Protein AF-A0A7C2VTK8-F1 (afdb_monomer)

Structure (mmCIF, N/CA/C/O backbone):
data_AF-A0A7C2VTK8-F1
#
_entry.id   AF-A0A7C2VTK8-F1
#
loop_
_atom_site.group_PDB
_atom_site.id
_atom_site.type_symbol
_atom_site.label_atom_id
_atom_site.label_alt_id
_atom_site.label_comp_id
_a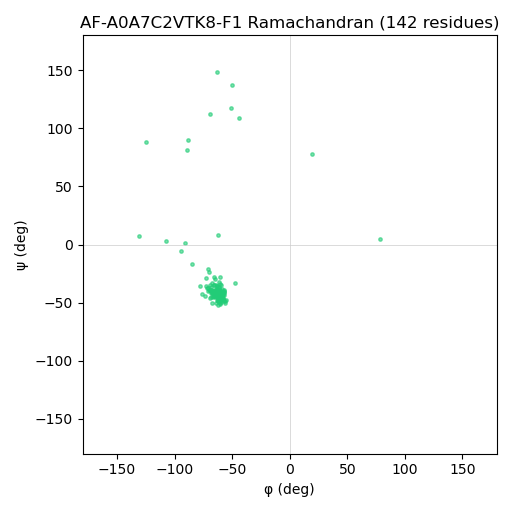tom_site.label_asym_id
_atom_site.label_entity_id
_atom_site.label_seq_id
_atom_site.pdbx_PDB_ins_code
_atom_site.Cartn_x
_atom_site.Cartn_y
_atom_site.Cartn_z
_atom_site.occupancy
_atom_site.B_iso_or_equiv
_atom_site.auth_seq_id
_atom_site.auth_comp_id
_atom_site.auth_asym_id
_atom_site.auth_atom_id
_atom_site.pdbx_PDB_model_num
ATOM 1 N N . MET A 1 1 ? 23.738 -6.489 -35.111 1.00 55.88 1 MET A N 1
ATOM 2 C CA . MET A 1 1 ? 22.431 -7.180 -35.019 1.00 55.88 1 MET A CA 1
ATOM 3 C C . MET A 1 1 ? 21.981 -7.413 -33.567 1.00 55.88 1 MET A C 1
ATOM 5 O O . MET A 1 1 ? 20.801 -7.241 -33.314 1.00 55.88 1 MET A O 1
ATOM 9 N N . TYR A 1 2 ? 22.889 -7.658 -32.608 1.00 63.34 2 TYR A N 1
ATOM 10 C CA . TYR A 1 2 ? 22.589 -7.923 -31.181 1.00 63.34 2 TYR A CA 1
ATOM 11 C C . TYR A 1 2 ? 21.787 -6.849 -30.410 1.00 63.34 2 TYR A C 1
ATOM 13 O O . TYR A 1 2 ? 20.850 -7.169 -29.692 1.00 63.34 2 TYR A O 1
ATOM 21 N N . VAL A 1 3 ? 22.071 -5.559 -30.614 1.00 71.25 3 VAL A N 1
ATOM 22 C CA . VAL A 1 3 ? 21.510 -4.473 -29.775 1.00 71.25 3 VAL A CA 1
ATOM 23 C C . VAL A 1 3 ? 19.974 -4.374 -29.816 1.00 71.25 3 VAL A C 1
ATOM 25 O O . VAL A 1 3 ? 19.345 -4.001 -28.827 1.00 71.25 3 VAL A O 1
ATOM 28 N N . ARG A 1 4 ? 19.342 -4.701 -30.951 1.00 73.62 4 ARG A N 1
ATOM 29 C CA . ARG A 1 4 ? 17.877 -4.628 -31.096 1.00 73.62 4 ARG A CA 1
ATOM 30 C C . ARG A 1 4 ? 17.174 -5.751 -30.330 1.00 73.62 4 ARG A C 1
ATOM 32 O O . ARG A 1 4 ? 16.083 -5.534 -29.810 1.00 73.62 4 ARG A O 1
ATOM 39 N N . GLU A 1 5 ? 17.779 -6.931 -30.290 1.00 77.56 5 GLU A N 1
ATOM 40 C CA . GLU A 1 5 ? 17.220 -8.106 -29.623 1.00 77.56 5 GLU A CA 1
ATOM 41 C C . GLU A 1 5 ? 17.329 -7.963 -28.101 1.00 77.56 5 GLU A C 1
ATOM 43 O O . GLU A 1 5 ? 16.310 -8.057 -27.416 1.00 77.56 5 GLU A O 1
ATOM 48 N N . ASP A 1 6 ? 18.489 -7.518 -27.605 1.00 83.62 6 ASP A N 1
ATOM 49 C CA . ASP A 1 6 ? 18.710 -7.214 -26.183 1.00 83.62 6 ASP A CA 1
ATOM 50 C C . ASP A 1 6 ? 17.720 -6.165 -25.643 1.00 83.62 6 ASP A C 1
ATOM 52 O O . ASP A 1 6 ? 17.224 -6.262 -24.519 1.00 83.62 6 ASP A O 1
ATOM 56 N N . ILE A 1 7 ? 17.411 -5.130 -26.434 1.00 86.12 7 ILE A N 1
ATOM 57 C CA . ILE A 1 7 ? 16.463 -4.078 -26.030 1.00 86.12 7 ILE A CA 1
ATOM 58 C C . ILE A 1 7 ? 15.028 -4.601 -26.001 1.00 86.12 7 ILE A C 1
ATOM 60 O O . ILE A 1 7 ? 14.271 -4.232 -25.102 1.00 86.12 7 ILE A O 1
ATOM 64 N N . ARG A 1 8 ? 14.644 -5.472 -26.942 1.00 86.94 8 ARG A N 1
ATOM 65 C CA . ARG A 1 8 ? 13.318 -6.108 -26.940 1.00 86.94 8 ARG A CA 1
ATOM 66 C C . ARG A 1 8 ? 13.135 -7.005 -25.720 1.00 86.94 8 ARG A C 1
ATOM 68 O O . ARG A 1 8 ? 12.078 -6.950 -25.092 1.00 86.94 8 ARG A O 1
ATOM 75 N N . GLU A 1 9 ? 14.156 -7.777 -25.361 1.00 89.75 9 GLU A N 1
ATOM 76 C CA . GLU A 1 9 ? 14.130 -8.643 -24.182 1.00 89.75 9 GLU A CA 1
ATOM 77 C C . GLU A 1 9 ? 14.017 -7.833 -22.883 1.00 89.75 9 GLU A C 1
ATOM 79 O O . GLU A 1 9 ? 13.084 -8.052 -22.103 1.00 89.75 9 GLU A O 1
ATOM 84 N N . LYS A 1 10 ? 14.876 -6.818 -22.703 1.00 90.81 10 LYS A N 1
ATOM 85 C CA . LYS A 1 10 ? 14.826 -5.903 -21.546 1.00 90.81 10 LYS A CA 1
ATOM 86 C C . LYS A 1 10 ? 13.474 -5.209 -21.414 1.00 90.81 10 LYS A C 1
ATOM 88 O O . LYS A 1 10 ? 12.950 -5.049 -20.316 1.00 90.81 10 LYS A O 1
ATOM 93 N N . LEU A 1 11 ? 12.877 -4.813 -22.534 1.00 92.94 11 LEU A N 1
ATOM 94 C CA . LEU A 1 11 ? 11.573 -4.159 -22.564 1.00 92.94 11 LEU A CA 1
ATOM 95 C C . LEU A 1 11 ? 10.445 -5.124 -22.177 1.00 92.94 11 LEU A C 1
ATOM 97 O O . LEU A 1 11 ? 9.545 -4.747 -21.425 1.00 92.94 11 LEU A O 1
ATOM 101 N N . ALA A 1 12 ? 10.508 -6.383 -22.616 1.00 94.38 12 ALA A N 1
ATOM 102 C CA . ALA A 1 12 ? 9.566 -7.412 -22.187 1.00 94.38 12 ALA A CA 1
ATOM 103 C C . ALA A 1 12 ? 9.687 -7.710 -20.682 1.00 94.38 12 ALA A C 1
ATOM 105 O O . ALA A 1 12 ? 8.671 -7.832 -19.993 1.00 94.38 12 ALA A O 1
ATOM 106 N N . GLU A 1 13 ? 10.908 -7.795 -20.155 1.00 94.00 13 GLU A N 1
ATOM 107 C CA . GLU A 1 13 ? 11.158 -7.982 -18.725 1.00 94.00 13 GLU A CA 1
ATOM 108 C C . GLU A 1 13 ? 10.639 -6.810 -17.890 1.00 94.00 13 GLU A C 1
ATOM 110 O O . GLU A 1 13 ? 9.897 -7.012 -16.922 1.00 94.00 13 GLU A O 1
ATOM 115 N N . LEU A 1 14 ? 10.948 -5.583 -18.307 1.00 94.50 14 LEU A N 1
ATOM 116 C CA . LEU A 1 14 ? 10.524 -4.377 -17.613 1.00 94.50 14 LEU A CA 1
ATOM 117 C C . LEU A 1 14 ? 8.998 -4.237 -17.599 1.00 94.50 14 LEU A C 1
ATOM 119 O O . LEU A 1 14 ? 8.426 -3.933 -16.553 1.00 94.50 14 LEU A O 1
ATOM 123 N N . ARG A 1 15 ? 8.311 -4.566 -18.703 1.00 95.69 15 ARG A N 1
ATOM 124 C CA . ARG A 1 15 ? 6.838 -4.631 -18.742 1.00 95.69 15 ARG A CA 1
ATOM 125 C C . ARG A 1 15 ? 6.281 -5.619 -17.721 1.00 95.69 15 ARG A C 1
ATOM 127 O O . ARG A 1 15 ? 5.368 -5.266 -16.978 1.00 95.69 15 ARG A O 1
ATOM 134 N N . ARG A 1 16 ? 6.837 -6.834 -17.638 1.00 96.50 16 ARG A N 1
ATOM 135 C CA . ARG A 1 16 ? 6.421 -7.825 -16.625 1.00 96.50 16 ARG A CA 1
ATOM 136 C C . ARG A 1 16 ? 6.654 -7.307 -15.206 1.00 96.50 16 ARG A C 1
ATOM 138 O O . ARG A 1 16 ? 5.808 -7.511 -14.339 1.00 96.50 16 ARG A O 1
ATOM 145 N N . SER A 1 17 ? 7.775 -6.629 -14.968 1.00 94.12 17 SER A N 1
ATOM 146 C CA . SER A 1 17 ? 8.088 -6.024 -13.670 1.00 94.12 17 SER A CA 1
ATOM 147 C C . SER A 1 17 ? 7.072 -4.945 -13.280 1.00 94.12 17 SER A C 1
ATOM 149 O O . SER A 1 17 ? 6.494 -5.016 -12.197 1.00 94.12 17 SER A O 1
ATOM 151 N N . VAL A 1 18 ? 6.762 -4.020 -14.196 1.00 95.56 18 VAL A N 1
ATOM 152 C CA . VAL A 1 18 ? 5.738 -2.981 -13.992 1.00 95.56 18 VAL A CA 1
ATOM 153 C C . VAL A 1 18 ? 4.379 -3.605 -13.675 1.00 95.56 18 VAL A C 1
ATOM 155 O O . VAL A 1 18 ? 3.722 -3.175 -12.732 1.00 95.56 18 VAL A O 1
ATOM 158 N N . VAL A 1 19 ? 3.962 -4.634 -14.419 1.00 95.94 19 VAL A N 1
ATOM 159 C CA . VAL A 1 19 ? 2.679 -5.317 -14.177 1.00 95.94 19 VAL A CA 1
ATOM 160 C C . VAL A 1 19 ? 2.632 -5.948 -12.783 1.00 95.94 19 VAL A C 1
ATOM 162 O O . VAL A 1 19 ? 1.636 -5.771 -12.086 1.00 95.94 19 VAL A O 1
ATOM 165 N N . ARG A 1 20 ? 3.699 -6.634 -12.350 1.00 95.12 20 ARG A N 1
ATOM 166 C CA . ARG A 1 20 ? 3.772 -7.229 -11.002 1.00 95.12 20 ARG A CA 1
ATOM 167 C C . ARG A 1 20 ? 3.648 -6.169 -9.910 1.00 95.12 20 ARG A C 1
ATOM 169 O O . ARG A 1 20 ? 2.767 -6.279 -9.067 1.00 95.12 20 ARG A O 1
ATOM 176 N N . VAL A 1 21 ? 4.443 -5.101 -9.986 1.00 93.69 21 VAL A N 1
ATOM 177 C CA . VAL A 1 21 ? 4.410 -4.030 -8.977 1.00 93.69 21 VAL A CA 1
ATOM 178 C C . VAL A 1 21 ? 3.051 -3.321 -8.949 1.00 93.69 21 VAL A C 1
ATOM 180 O O . VAL A 1 21 ? 2.569 -2.956 -7.881 1.00 93.69 21 VAL A O 1
ATOM 183 N N . LEU A 1 22 ? 2.385 -3.152 -10.095 1.00 94.06 22 LEU A N 1
ATOM 184 C CA . LEU A 1 22 ? 1.029 -2.593 -10.136 1.00 94.06 22 LEU A CA 1
ATOM 185 C C . LEU A 1 22 ? -0.022 -3.519 -9.514 1.00 94.06 22 LEU A C 1
ATOM 187 O O . LEU A 1 22 ? -0.950 -3.030 -8.869 1.00 94.06 22 LEU A O 1
ATOM 191 N N . ALA A 1 23 ? 0.114 -4.834 -9.688 1.00 95.44 23 ALA A N 1
ATOM 192 C CA . ALA A 1 23 ? -0.757 -5.803 -9.033 1.00 95.44 23 ALA A CA 1
ATOM 193 C C . ALA A 1 23 ? -0.570 -5.777 -7.507 1.00 95.44 23 ALA A C 1
ATOM 195 O O . ALA A 1 23 ? -1.561 -5.726 -6.775 1.00 95.44 23 ALA A O 1
ATOM 196 N N . ASP A 1 24 ? 0.680 -5.724 -7.039 1.00 92.75 24 ASP A N 1
ATOM 197 C CA . ASP A 1 24 ? 1.007 -5.611 -5.613 1.00 92.75 24 ASP A CA 1
ATOM 198 C C . ASP A 1 24 ? 0.443 -4.315 -5.018 1.00 92.75 24 ASP A C 1
ATOM 200 O O . ASP A 1 24 ? -0.208 -4.340 -3.973 1.00 92.75 24 ASP A O 1
ATOM 204 N N . LEU A 1 25 ? 0.591 -3.192 -5.730 1.00 96.19 25 LEU A N 1
ATOM 205 C CA . LEU A 1 25 ? -0.009 -1.910 -5.355 1.00 96.19 25 LEU A CA 1
ATOM 206 C C . LEU A 1 25 ? -1.522 -2.003 -5.186 1.00 96.19 25 LEU A C 1
ATOM 208 O O . LEU A 1 25 ? -2.063 -1.553 -4.176 1.00 96.19 25 LEU A O 1
ATOM 212 N N . HIS A 1 26 ? -2.207 -2.605 -6.156 1.00 96.62 26 HIS A N 1
ATOM 213 C CA . HIS A 1 26 ? -3.653 -2.759 -6.089 1.00 96.62 26 HIS A CA 1
ATOM 214 C C . HIS A 1 26 ? -4.078 -3.634 -4.899 1.00 96.62 26 HIS A C 1
ATOM 216 O O . HIS A 1 26 ? -5.067 -3.342 -4.220 1.00 96.62 26 HIS A O 1
ATOM 222 N N . LEU A 1 27 ? -3.326 -4.700 -4.613 1.00 95.94 27 LEU A N 1
ATOM 223 C CA . LEU A 1 27 ? -3.598 -5.582 -3.483 1.00 95.94 27 LEU A CA 1
ATOM 224 C C . LEU A 1 27 ? -3.394 -4.869 -2.138 1.00 95.94 27 LEU A C 1
ATOM 226 O O . LEU A 1 27 ? -4.254 -4.982 -1.258 1.00 95.94 27 LEU A O 1
ATOM 230 N N . LEU A 1 28 ? -2.297 -4.124 -1.992 1.00 95.94 28 LEU A N 1
ATOM 231 C CA . LEU A 1 28 ? -1.990 -3.334 -0.797 1.00 95.94 28 LEU A CA 1
ATOM 232 C C . LEU A 1 28 ? -3.051 -2.262 -0.554 1.00 95.94 28 LEU A C 1
ATOM 234 O O . LEU A 1 28 ? -3.567 -2.149 0.557 1.00 95.94 28 LEU A O 1
ATOM 238 N N . GLU A 1 29 ? -3.452 -1.539 -1.598 1.00 97.00 29 GLU A N 1
ATOM 239 C CA . GLU A 1 29 ? -4.499 -0.522 -1.515 1.00 97.00 29 GLU A CA 1
ATOM 240 C C . GLU A 1 29 ? -5.831 -1.135 -1.071 1.00 97.00 29 GLU A C 1
ATOM 242 O O . GLU A 1 29 ? -6.476 -0.652 -0.137 1.00 97.00 29 GLU A O 1
ATOM 247 N N . LYS A 1 30 ? -6.217 -2.270 -1.664 1.00 97.81 30 LYS A N 1
ATOM 248 C CA . LYS A 1 30 ? -7.420 -3.005 -1.260 1.00 97.81 30 LYS A CA 1
ATOM 249 C C . LYS A 1 30 ? -7.344 -3.474 0.194 1.00 97.81 30 LYS A C 1
ATOM 251 O O . LYS A 1 30 ? -8.360 -3.471 0.890 1.00 97.81 30 LYS A O 1
ATOM 256 N N . LYS A 1 31 ? -6.167 -3.895 0.663 1.00 97.62 31 LYS A N 1
ATOM 257 C CA . LYS A 1 31 ? -5.956 -4.333 2.048 1.00 97.62 31 LYS A CA 1
ATOM 258 C C . LYS A 1 31 ? -6.054 -3.164 3.029 1.00 97.62 31 LYS A C 1
ATOM 260 O O . LYS A 1 31 ? -6.776 -3.295 4.016 1.00 97.62 31 LYS A O 1
ATOM 265 N N . ALA A 1 32 ? -5.408 -2.037 2.735 1.00 97.81 32 ALA A N 1
ATOM 266 C CA . ALA A 1 32 ? -5.480 -0.821 3.542 1.00 97.81 32 ALA A CA 1
ATOM 267 C C . ALA A 1 32 ? -6.922 -0.297 3.637 1.00 97.81 32 ALA A C 1
ATOM 269 O O . ALA A 1 32 ? -7.421 -0.053 4.734 1.00 97.81 32 ALA A O 1
ATOM 270 N N . ASN A 1 33 ? -7.638 -0.235 2.510 1.00 97.62 33 ASN A N 1
ATOM 271 C CA . ASN A 1 33 ? -9.034 0.208 2.483 1.00 97.62 33 ASN A CA 1
ATOM 272 C C . ASN A 1 33 ? -9.948 -0.702 3.317 1.00 97.62 33 ASN A C 1
ATOM 274 O O . ASN A 1 33 ? -10.734 -0.209 4.118 1.00 97.62 33 ASN A O 1
ATOM 278 N N . ARG A 1 34 ? -9.784 -2.029 3.227 1.00 98.31 34 ARG A N 1
ATOM 279 C CA . ARG A 1 34 ? -10.542 -2.974 4.069 1.00 98.31 34 ARG A CA 1
ATOM 280 C C . ARG A 1 34 ? -10.297 -2.767 5.564 1.00 98.31 34 ARG A C 1
ATOM 282 O O . ARG A 1 34 ? -11.242 -2.839 6.342 1.00 98.31 34 ARG A O 1
ATOM 289 N N . LEU A 1 35 ? -9.048 -2.527 5.970 1.00 98.19 35 LEU A N 1
ATOM 290 C CA . LEU A 1 35 ? -8.719 -2.247 7.372 1.00 98.19 35 LEU A CA 1
ATOM 291 C C . LEU A 1 35 ? -9.348 -0.927 7.830 1.00 98.19 35 LEU A C 1
ATOM 293 O O . LEU A 1 35 ? -9.870 -0.844 8.938 1.00 98.19 35 LEU A O 1
ATOM 297 N N . ARG A 1 36 ? -9.362 0.088 6.963 1.00 97.94 36 ARG A N 1
ATOM 298 C CA . ARG A 1 36 ? -10.035 1.359 7.236 1.00 97.94 36 ARG A CA 1
ATOM 299 C C . ARG A 1 36 ? -11.540 1.175 7.447 1.00 97.94 36 ARG A C 1
ATOM 301 O O . ARG A 1 36 ? -12.074 1.710 8.417 1.00 97.94 36 ARG A O 1
ATOM 308 N N . ASP A 1 37 ? -12.197 0.394 6.594 1.00 98.38 37 ASP A N 1
ATOM 309 C CA . ASP A 1 37 ? -13.625 0.079 6.725 1.00 98.38 37 ASP A CA 1
ATOM 310 C C . ASP A 1 37 ? -13.909 -0.703 8.018 1.00 98.38 37 ASP A C 1
ATOM 312 O O . ASP A 1 37 ? -14.882 -0.433 8.726 1.00 98.38 37 ASP A O 1
ATOM 316 N N . GLU A 1 38 ? -13.031 -1.642 8.381 1.00 98.38 38 GLU A N 1
ATOM 317 C CA . GLU A 1 38 ? -13.152 -2.392 9.631 1.00 98.38 38 GLU A CA 1
ATOM 318 C C . GLU A 1 38 ? -12.996 -1.479 10.859 1.00 98.38 38 GLU A C 1
ATOM 320 O O . GLU A 1 38 ? -13.806 -1.541 11.789 1.00 98.38 38 GLU A O 1
ATOM 325 N N . ALA A 1 39 ? -12.002 -0.587 10.858 1.00 98.50 39 ALA A N 1
ATOM 326 C CA . ALA A 1 39 ? -11.815 0.411 11.908 1.00 98.50 39 ALA A CA 1
ATOM 327 C C . ALA A 1 39 ? -13.049 1.319 12.054 1.00 98.50 39 ALA A C 1
ATOM 329 O O . ALA A 1 39 ? -13.452 1.663 13.170 1.00 98.50 39 ALA A O 1
ATOM 330 N N . GLU A 1 40 ? -13.684 1.674 10.939 1.00 98.38 40 GLU A N 1
ATOM 331 C CA . GLU A 1 40 ? -14.908 2.467 10.934 1.00 98.38 40 GLU A CA 1
ATOM 332 C C . GLU A 1 40 ? -16.099 1.699 11.526 1.00 98.38 40 GLU A C 1
ATOM 334 O O . GLU A 1 40 ? -16.839 2.238 12.352 1.00 98.38 40 GLU A O 1
ATOM 339 N N . ALA A 1 41 ? -16.234 0.406 11.226 1.00 98.50 41 ALA A N 1
ATOM 340 C CA . ALA A 1 41 ? -17.234 -0.446 11.864 1.00 98.50 41 ALA A CA 1
ATOM 341 C C . ALA A 1 41 ? -17.038 -0.522 13.392 1.00 98.50 41 ALA A C 1
ATOM 343 O O . ALA A 1 41 ? -18.006 -0.432 14.153 1.00 98.50 41 ALA A O 1
ATOM 344 N N . TRP A 1 42 ? -15.792 -0.624 13.870 1.00 98.44 42 TRP A N 1
ATOM 345 C CA . TRP A 1 42 ? -15.489 -0.572 15.306 1.00 98.44 42 TRP A CA 1
ATOM 346 C C . TRP A 1 42 ? -15.796 0.794 15.928 1.00 98.44 42 TRP A C 1
ATOM 348 O O . TRP A 1 42 ? -16.298 0.852 17.052 1.00 98.44 42 TRP A O 1
ATOM 358 N N . ARG A 1 43 ? -15.591 1.891 15.190 1.00 98.31 43 ARG A N 1
ATOM 359 C CA . ARG A 1 43 ? -16.009 3.235 15.619 1.00 98.31 43 ARG A CA 1
ATOM 360 C C . ARG A 1 43 ? -17.525 3.316 15.815 1.00 98.31 43 ARG A C 1
ATOM 362 O O . ARG A 1 43 ? -17.977 3.824 16.839 1.00 98.31 43 ARG A O 1
ATOM 369 N N . LEU A 1 44 ? -18.306 2.806 14.862 1.00 98.50 44 LEU A N 1
ATOM 370 C CA . LEU A 1 44 ? -19.770 2.796 14.949 1.00 98.50 44 LEU A CA 1
ATOM 371 C C . LEU A 1 44 ? -20.263 1.951 16.131 1.00 98.50 44 LEU A C 1
ATOM 373 O O . LEU A 1 44 ? -21.157 2.383 16.860 1.00 98.50 44 LEU A O 1
ATOM 377 N N . ARG A 1 45 ? -19.633 0.794 16.380 1.00 98.06 45 ARG A N 1
ATOM 378 C CA . ARG A 1 45 ? -19.909 -0.030 17.569 1.00 98.06 45 ARG A CA 1
ATOM 379 C C . ARG A 1 45 ? -19.640 0.728 18.866 1.00 98.06 45 ARG A C 1
ATOM 381 O O . ARG A 1 45 ? -20.498 0.723 19.744 1.00 98.06 45 ARG A O 1
ATOM 388 N N . ALA A 1 46 ? -18.505 1.424 18.968 1.00 98.25 46 ALA A N 1
ATOM 389 C CA . ALA A 1 46 ? -18.183 2.230 20.144 1.00 98.25 46 ALA A CA 1
ATOM 390 C C . ALA A 1 46 ? -19.241 3.317 20.400 1.00 98.25 46 ALA A C 1
ATOM 392 O O . ALA A 1 46 ? -19.689 3.491 21.529 1.00 98.25 46 ALA A O 1
ATOM 393 N N . ILE A 1 47 ? -19.699 4.002 19.347 1.00 98.25 47 ILE A N 1
ATOM 394 C CA . ILE A 1 47 ? -20.756 5.020 19.452 1.00 98.25 47 ILE A CA 1
ATOM 395 C C . ILE A 1 47 ? -22.074 4.410 19.931 1.00 98.25 47 ILE A C 1
ATOM 397 O O . ILE A 1 47 ? -22.741 4.990 20.784 1.00 98.25 47 ILE A O 1
ATOM 401 N N . SER A 1 48 ? -22.460 3.247 19.402 1.00 98.44 48 SER A N 1
ATOM 402 C CA . SER A 1 48 ? -23.679 2.555 19.834 1.00 98.44 48 SER A CA 1
ATOM 403 C C . SER A 1 48 ? -23.610 2.127 21.303 1.00 98.44 48 SER A C 1
ATOM 405 O O . SER A 1 48 ? -24.595 2.267 22.028 1.00 98.44 48 SER A O 1
ATOM 407 N N . ALA A 1 49 ? -22.450 1.642 21.752 1.00 98.12 49 ALA A N 1
ATOM 408 C CA . ALA A 1 49 ? -22.221 1.264 23.143 1.00 98.12 49 ALA A CA 1
ATOM 409 C C . ALA A 1 49 ? -22.321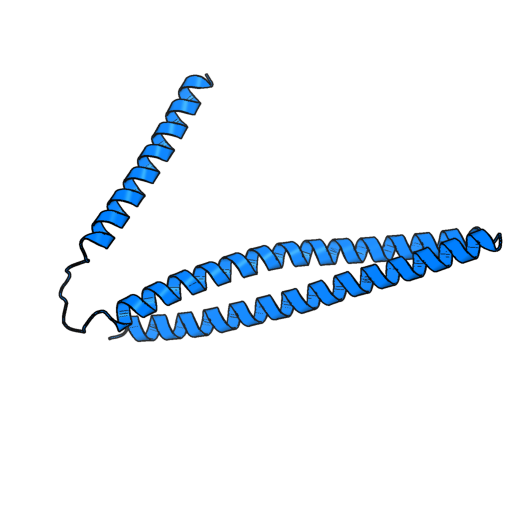 2.478 24.082 1.00 98.12 49 ALA A C 1
ATOM 411 O O . ALA A 1 49 ? -23.049 2.420 25.070 1.00 98.12 49 ALA A O 1
ATOM 412 N N . LEU A 1 50 ? -21.711 3.614 23.713 1.00 97.69 50 LEU A N 1
ATOM 413 C CA . LEU A 1 50 ? -21.830 4.870 24.467 1.00 97.69 50 LEU A CA 1
ATOM 414 C C . LEU A 1 50 ? -23.281 5.348 24.578 1.00 97.69 50 LEU A C 1
ATOM 416 O O . LEU A 1 50 ? -23.720 5.723 25.660 1.00 97.69 50 LEU A O 1
ATOM 420 N N . LYS A 1 51 ? -24.049 5.290 23.482 1.00 97.88 51 LYS A N 1
ATOM 421 C CA . LYS A 1 51 ? -25.482 5.638 23.493 1.00 97.88 51 LYS A CA 1
ATOM 422 C C . LYS A 1 51 ? -26.304 4.748 24.425 1.00 97.88 51 LYS A C 1
ATOM 424 O O . LYS A 1 51 ? -27.328 5.190 24.931 1.00 97.88 51 LYS A O 1
ATOM 429 N N . SER A 1 52 ? -25.857 3.515 24.634 1.00 97.50 52 SER A N 1
ATOM 430 C CA . SER A 1 52 ? -26.511 2.538 25.509 1.00 97.50 52 SER A CA 1
ATOM 431 C C . SER A 1 52 ? -25.990 2.596 26.954 1.00 97.50 52 SER A C 1
ATOM 433 O O . SER A 1 52 ? -26.424 1.804 27.782 1.00 97.50 52 SER A O 1
ATOM 435 N N . GLY A 1 53 ? -25.054 3.506 27.262 1.00 97.75 53 GLY A N 1
ATOM 436 C CA . GLY A 1 53 ? -24.431 3.644 28.582 1.00 97.75 53 GLY A CA 1
ATOM 437 C C . GLY A 1 53 ? -23.339 2.613 28.893 1.00 97.75 53 GLY A C 1
ATOM 438 O O . GLY A 1 53 ? -22.796 2.617 29.996 1.00 97.75 53 GLY A O 1
ATOM 439 N N . ASP A 1 54 ? -22.976 1.746 27.943 1.00 97.94 54 ASP A N 1
ATOM 440 C CA . ASP A 1 54 ? -21.931 0.737 28.136 1.00 97.94 54 ASP A CA 1
ATOM 441 C C . ASP A 1 54 ? -20.551 1.288 27.756 1.00 97.94 54 ASP A C 1
ATOM 443 O O . ASP A 1 54 ? -20.006 1.071 26.667 1.00 97.94 54 ASP A O 1
ATOM 447 N N . GLU A 1 55 ? -19.959 2.030 28.688 1.00 97.44 55 GLU A N 1
ATOM 448 C CA . GLU A 1 55 ? -18.628 2.597 28.497 1.00 97.44 55 GLU A CA 1
ATOM 449 C C . GLU A 1 55 ? -17.518 1.543 28.399 1.00 97.44 55 GLU A C 1
ATOM 451 O O . GLU A 1 55 ? -16.475 1.801 27.792 1.00 97.44 55 GLU A O 1
ATOM 456 N N . LYS A 1 56 ? -17.691 0.369 29.024 1.00 97.88 56 LYS A N 1
ATOM 457 C CA . LYS A 1 56 ? -16.668 -0.685 28.983 1.00 97.88 56 LYS A CA 1
ATOM 458 C C . LYS A 1 56 ? -16.560 -1.229 27.565 1.00 97.88 56 LYS A C 1
ATOM 460 O O . LYS A 1 56 ? -15.465 -1.209 27.000 1.00 97.88 56 LYS A O 1
ATOM 465 N N . LEU A 1 57 ? -17.694 -1.588 26.966 1.00 97.12 57 LEU A N 1
ATOM 466 C CA . LEU A 1 57 ? -17.759 -2.050 25.583 1.00 97.12 57 LEU A CA 1
ATOM 467 C C . LEU A 1 57 ? -17.274 -0.977 24.599 1.00 97.12 57 LEU A C 1
ATOM 469 O O . LEU A 1 57 ? -16.557 -1.281 23.644 1.00 97.12 57 LEU A O 1
ATOM 473 N N . ALA A 1 58 ? -17.604 0.295 24.846 1.00 98.25 58 ALA A N 1
ATOM 474 C CA . ALA A 1 58 ? -17.112 1.397 24.027 1.00 98.25 58 ALA A CA 1
ATOM 475 C C . ALA A 1 58 ? -15.578 1.499 24.042 1.00 98.25 58 ALA A C 1
ATOM 477 O O . ALA A 1 58 ? -14.957 1.619 22.983 1.00 98.25 58 ALA A O 1
ATOM 478 N N . ARG A 1 59 ? -14.953 1.410 25.224 1.00 98.25 59 ARG A N 1
ATOM 479 C CA . ARG A 1 59 ? -13.488 1.445 25.366 1.00 98.25 59 ARG A CA 1
ATOM 480 C C . ARG A 1 59 ? -12.816 0.268 24.662 1.00 98.25 59 ARG A C 1
ATOM 482 O O . ARG A 1 59 ? -11.806 0.463 23.990 1.00 98.25 59 ARG A O 1
ATOM 489 N N . GLU A 1 60 ? -13.374 -0.934 24.768 1.00 98.12 60 GLU A N 1
ATOM 490 C CA . GLU A 1 60 ? -12.854 -2.114 24.066 1.00 98.12 60 GLU A CA 1
ATOM 491 C C . GLU A 1 60 ? -12.947 -1.970 22.543 1.00 98.12 60 GLU A C 1
ATOM 493 O O . GLU A 1 60 ? -11.974 -2.232 21.831 1.00 98.12 60 GLU A O 1
ATOM 498 N N . ALA A 1 61 ? -14.083 -1.482 22.038 1.00 98.19 61 ALA A N 1
ATOM 499 C CA . ALA A 1 61 ? -14.266 -1.218 20.615 1.00 98.19 61 ALA A CA 1
ATOM 500 C C . ALA A 1 61 ? -13.269 -0.169 20.090 1.00 98.19 61 ALA A C 1
ATOM 502 O O . ALA A 1 61 ? -12.712 -0.342 19.004 1.00 98.19 61 ALA A O 1
ATOM 503 N N . LEU A 1 62 ? -12.990 0.883 20.869 1.00 98.31 62 LEU A N 1
ATOM 504 C CA . LEU A 1 62 ? -11.988 1.893 20.518 1.00 98.31 62 LEU A CA 1
ATOM 505 C C . LEU A 1 62 ? -10.562 1.331 20.510 1.00 98.31 62 LEU A C 1
ATOM 507 O O . LEU A 1 62 ? -9.830 1.600 19.561 1.00 98.31 62 LEU A O 1
ATOM 511 N N . ARG A 1 63 ? -10.184 0.497 21.487 1.00 98.50 63 ARG A N 1
ATOM 512 C CA . ARG A 1 63 ? -8.872 -0.182 21.486 1.00 98.50 63 ARG A CA 1
ATOM 513 C C . ARG A 1 63 ? -8.690 -1.058 20.250 1.00 98.50 6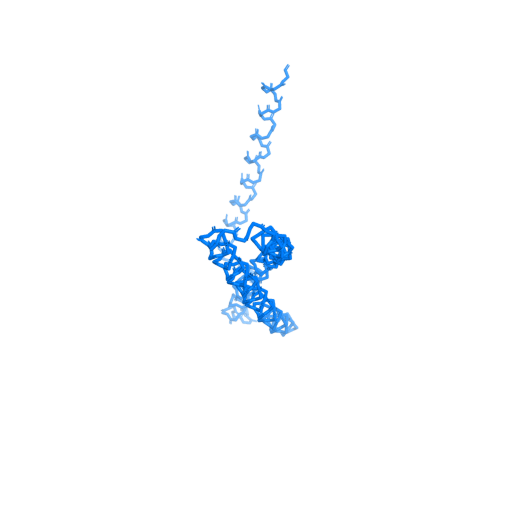3 ARG A C 1
ATOM 515 O O . ARG A 1 63 ? -7.634 -1.059 19.624 1.00 98.50 63 ARG A O 1
ATOM 522 N N . LYS A 1 64 ? -9.739 -1.785 19.859 1.00 98.31 64 LYS A N 1
ATOM 523 C CA . LYS A 1 64 ? -9.696 -2.634 18.665 1.00 98.31 64 LYS A CA 1
ATOM 524 C C . LYS A 1 64 ? -9.592 -1.813 17.380 1.00 98.31 64 LYS A C 1
ATOM 526 O O . LYS A 1 64 ? -8.791 -2.148 16.512 1.00 98.31 64 LYS A O 1
ATOM 531 N N . LYS A 1 65 ? -10.336 -0.706 17.289 1.00 98.31 65 LYS A N 1
ATOM 532 C CA . LYS A 1 65 ? -10.190 0.277 16.207 1.00 98.31 65 LYS A CA 1
ATOM 533 C C . LYS A 1 65 ? -8.750 0.784 16.107 1.00 98.31 65 LYS A C 1
ATOM 535 O O . LYS A 1 65 ? -8.216 0.849 15.007 1.00 98.31 65 LYS A O 1
ATOM 540 N N . GLU A 1 66 ? -8.141 1.158 17.228 1.00 98.38 66 GLU A N 1
ATOM 541 C CA . GLU A 1 66 ? -6.782 1.704 17.264 1.00 98.38 66 GLU A CA 1
ATOM 542 C C . GLU A 1 66 ? -5.748 0.706 16.733 1.00 98.38 66 GLU A C 1
ATOM 544 O O . GLU A 1 66 ? -4.988 1.049 15.830 1.00 98.38 66 GLU A O 1
ATOM 549 N N . SER A 1 67 ? -5.814 -0.553 17.172 1.00 98.25 67 SER A N 1
ATOM 550 C CA . SER A 1 67 ? -4.962 -1.629 16.647 1.00 98.25 67 SER A CA 1
ATOM 551 C C . SER A 1 67 ? -5.136 -1.840 15.135 1.00 98.25 67 SER A C 1
ATOM 553 O O . SER A 1 67 ? -4.160 -2.026 14.406 1.00 98.25 67 SER A O 1
ATOM 555 N N . ILE A 1 68 ? -6.369 -1.763 14.625 1.00 98.38 68 ILE A N 1
ATOM 556 C CA . ILE A 1 68 ? -6.631 -1.875 13.183 1.00 98.38 68 ILE A CA 1
ATOM 557 C C . ILE A 1 68 ? -6.066 -0.676 12.419 1.00 98.38 68 ILE A C 1
ATOM 559 O O . ILE A 1 68 ? -5.491 -0.857 11.347 1.00 98.38 68 ILE A O 1
ATOM 563 N N . LEU A 1 69 ? -6.181 0.536 12.968 1.00 98.38 69 LEU A N 1
ATOM 564 C CA . LEU A 1 69 ? -5.592 1.735 12.372 1.00 98.38 69 LEU A CA 1
ATOM 565 C C . LEU A 1 69 ? -4.062 1.694 12.359 1.00 98.38 69 LEU A C 1
ATOM 567 O O . LEU A 1 69 ? -3.456 2.182 11.413 1.00 98.38 69 LEU A O 1
ATOM 571 N N . GLU A 1 70 ? -3.422 1.104 13.367 1.00 98.19 70 GLU A N 1
ATOM 572 C CA . GLU A 1 70 ? -1.975 0.867 13.337 1.00 98.19 70 GLU A CA 1
ATOM 573 C C . GLU A 1 70 ? -1.575 -0.079 12.205 1.00 98.19 70 GLU A C 1
ATOM 575 O O . GLU A 1 70 ? -0.616 0.197 11.486 1.00 98.19 70 GLU A O 1
ATOM 580 N N . MET A 1 71 ? -2.323 -1.169 12.009 1.00 97.81 71 MET A N 1
ATOM 581 C CA . MET A 1 71 ? -2.098 -2.061 10.871 1.00 97.81 71 MET A CA 1
ATOM 582 C C . MET A 1 71 ? -2.315 -1.328 9.544 1.00 97.81 71 MET A C 1
ATOM 584 O O . MET A 1 71 ? -1.486 -1.437 8.646 1.00 97.81 71 MET A O 1
ATOM 588 N N . GLU A 1 72 ? -3.398 -0.560 9.419 1.00 98.19 72 GLU A N 1
ATOM 589 C CA . GLU A 1 72 ? -3.716 0.211 8.214 1.00 98.19 72 GLU A CA 1
ATOM 590 C C . GLU A 1 72 ? -2.609 1.206 7.851 1.00 98.19 72 GLU A C 1
ATOM 592 O O . GLU A 1 72 ? -2.200 1.246 6.690 1.00 98.19 72 GLU A O 1
ATOM 597 N N . ARG A 1 73 ? -2.056 1.921 8.842 1.00 97.69 73 ARG A N 1
ATOM 598 C CA . ARG A 1 73 ? -0.913 2.825 8.649 1.00 97.69 73 ARG A CA 1
ATOM 599 C C . ARG A 1 73 ? 0.306 2.103 8.084 1.00 97.69 73 ARG A C 1
ATOM 601 O O . ARG A 1 73 ? 0.842 2.551 7.078 1.00 97.69 73 ARG A O 1
ATOM 608 N N . ARG A 1 74 ? 0.675 0.945 8.641 1.00 96.81 74 ARG A N 1
ATOM 609 C CA . ARG A 1 74 ? 1.801 0.140 8.126 1.00 96.81 74 ARG A CA 1
ATOM 610 C C . ARG A 1 74 ? 1.589 -0.293 6.674 1.00 96.81 74 ARG A C 1
ATOM 612 O O . ARG A 1 74 ? 2.516 -0.257 5.874 1.00 96.81 74 ARG A O 1
ATOM 619 N N . TYR A 1 75 ? 0.366 -0.690 6.311 1.00 95.88 75 TYR A N 1
ATOM 620 C CA . TYR A 1 75 ? 0.046 -1.032 4.920 1.00 95.88 75 TYR A CA 1
ATOM 621 C C . TYR A 1 75 ? 0.082 0.187 3.990 1.00 95.88 75 TYR A C 1
ATOM 623 O O . TYR A 1 75 ? 0.445 0.040 2.825 1.00 95.88 75 TYR A O 1
ATOM 631 N N . ARG A 1 76 ? -0.281 1.382 4.472 1.00 95.94 76 ARG A N 1
ATOM 632 C CA . ARG A 1 76 ? -0.146 2.621 3.692 1.00 95.94 76 ARG A CA 1
ATOM 633 C C . ARG A 1 76 ? 1.304 3.024 3.473 1.00 95.94 76 ARG A C 1
ATOM 635 O O . ARG A 1 76 ? 1.638 3.396 2.358 1.00 95.94 76 ARG A O 1
ATOM 642 N N . GLU A 1 77 ? 2.147 2.906 4.491 1.00 96.12 77 GLU A N 1
ATOM 643 C CA . GLU A 1 77 ? 3.588 3.155 4.362 1.00 96.12 77 GLU A CA 1
ATOM 644 C C . GLU A 1 77 ? 4.189 2.252 3.273 1.00 96.12 77 GLU A C 1
ATOM 646 O O . GLU A 1 77 ? 4.807 2.744 2.331 1.00 96.12 77 GLU A O 1
ATOM 651 N N . GLN A 1 78 ? 3.881 0.950 3.310 1.00 94.31 78 GLN A N 1
ATOM 652 C CA . GLN A 1 78 ? 4.273 0.015 2.248 1.00 94.31 78 GLN A CA 1
ATOM 653 C C . GLN A 1 78 ? 3.711 0.428 0.881 1.00 94.31 78 GLN A C 1
ATOM 655 O O . GLN A 1 78 ? 4.422 0.412 -0.122 1.00 94.31 78 GLN A O 1
ATOM 660 N N . LEU A 1 79 ? 2.433 0.815 0.813 1.00 95.81 79 LEU A N 1
ATOM 661 C CA . LEU A 1 79 ? 1.807 1.264 -0.432 1.00 95.81 79 LEU A CA 1
ATOM 662 C C . LEU A 1 79 ? 2.555 2.458 -1.044 1.00 95.81 79 LEU A C 1
ATOM 664 O O . LEU A 1 79 ? 2.762 2.486 -2.258 1.00 95.81 79 LEU A O 1
ATOM 668 N N . ASP A 1 80 ? 2.972 3.421 -0.226 1.00 94.44 80 ASP A N 1
ATOM 669 C CA . ASP A 1 80 ? 3.689 4.609 -0.684 1.00 94.44 80 ASP A CA 1
ATOM 670 C C . ASP A 1 80 ? 5.107 4.270 -1.176 1.00 94.44 80 ASP A C 1
ATOM 672 O O . ASP A 1 80 ? 5.514 4.744 -2.241 1.00 94.44 80 ASP A O 1
ATOM 676 N N . GLU A 1 81 ? 5.815 3.352 -0.513 1.00 92.25 81 GLU A N 1
ATOM 677 C CA . GLU A 1 81 ? 7.092 2.810 -1.006 1.00 92.25 81 GLU A CA 1
ATOM 678 C C . GLU A 1 81 ? 6.931 2.116 -2.372 1.00 92.25 81 GLU A C 1
ATOM 680 O O . GLU A 1 81 ? 7.664 2.393 -3.330 1.00 92.25 81 GLU A O 1
ATOM 685 N N . HIS A 1 82 ? 5.922 1.249 -2.510 1.00 91.88 82 HIS A N 1
ATOM 686 C CA . HIS A 1 82 ? 5.638 0.560 -3.768 1.00 91.88 82 HIS A CA 1
ATOM 687 C C . HIS A 1 82 ? 5.206 1.530 -4.883 1.00 91.88 82 HIS A C 1
ATOM 689 O O . HIS A 1 82 ? 5.489 1.274 -6.059 1.00 91.88 82 HIS A O 1
ATOM 695 N N . ARG A 1 83 ? 4.564 2.662 -4.551 1.00 95.38 83 ARG A N 1
ATOM 696 C CA . ARG A 1 83 ? 4.160 3.691 -5.529 1.00 95.38 83 ARG A CA 1
ATOM 697 C C . ARG A 1 83 ? 5.376 4.358 -6.148 1.00 95.38 83 ARG A C 1
ATOM 699 O O . ARG A 1 83 ? 5.424 4.500 -7.372 1.00 95.38 83 ARG A O 1
ATOM 706 N N . LEU A 1 84 ? 6.369 4.701 -5.331 1.00 94.81 84 LEU A N 1
ATOM 707 C CA . LEU A 1 84 ? 7.633 5.261 -5.806 1.00 94.81 84 LEU A CA 1
ATOM 708 C C . LEU A 1 84 ? 8.367 4.272 -6.721 1.00 94.81 84 LEU A C 1
ATOM 710 O O . LEU A 1 84 ? 8.843 4.654 -7.791 1.00 94.81 84 LEU A O 1
ATOM 714 N N . ASN A 1 85 ? 8.391 2.988 -6.358 1.00 92.06 85 ASN A N 1
ATOM 715 C CA . ASN A 1 85 ? 8.988 1.943 -7.194 1.00 92.06 85 ASN A CA 1
ATOM 716 C C . ASN A 1 85 ? 8.256 1.790 -8.537 1.00 92.06 85 ASN A C 1
ATOM 718 O O . ASN A 1 85 ? 8.892 1.717 -9.588 1.00 92.06 85 ASN A O 1
ATOM 722 N N . ALA A 1 86 ? 6.920 1.810 -8.531 1.00 95.00 86 ALA A N 1
ATOM 723 C CA . ALA A 1 86 ? 6.128 1.755 -9.755 1.00 95.00 86 ALA A CA 1
ATOM 724 C C . ALA A 1 86 ? 6.355 2.973 -10.660 1.00 95.00 86 ALA A C 1
ATOM 726 O O . ALA A 1 86 ? 6.392 2.817 -11.880 1.00 95.00 86 ALA A O 1
ATOM 727 N N . MET A 1 87 ? 6.501 4.173 -10.087 1.00 95.00 87 MET A N 1
ATOM 728 C CA . MET A 1 87 ? 6.828 5.387 -10.844 1.00 95.00 87 MET A CA 1
ATOM 729 C C . MET A 1 87 ? 8.177 5.245 -11.551 1.00 95.00 87 MET A C 1
ATOM 731 O O . MET A 1 87 ? 8.232 5.398 -12.769 1.00 95.00 87 MET A O 1
ATOM 735 N N . LYS A 1 88 ? 9.226 4.838 -10.824 1.00 95.00 88 LYS A N 1
ATOM 736 C CA . LYS A 1 88 ? 10.564 4.617 -11.397 1.00 95.00 88 LYS A CA 1
ATOM 737 C C . LYS A 1 88 ? 10.533 3.617 -12.556 1.00 95.00 88 LYS A C 1
ATOM 739 O O . LYS A 1 88 ? 10.980 3.943 -13.652 1.00 95.00 88 LYS A O 1
ATOM 744 N N . LEU A 1 89 ? 9.914 2.448 -12.355 1.00 94.12 89 LEU A N 1
ATOM 745 C CA . LEU A 1 89 ? 9.821 1.412 -13.392 1.00 94.12 89 LEU A CA 1
ATOM 746 C C . LEU A 1 89 ? 9.020 1.869 -14.620 1.00 94.12 89 LEU A C 1
ATOM 748 O O . LEU A 1 89 ? 9.347 1.496 -15.746 1.00 94.12 89 LEU A O 1
ATOM 752 N N . LYS A 1 90 ? 7.969 2.675 -14.427 1.00 95.12 90 LYS A N 1
ATOM 753 C CA . LYS A 1 90 ? 7.202 3.259 -15.537 1.00 95.12 90 LYS A CA 1
ATOM 754 C C . LYS A 1 90 ? 8.027 4.267 -16.330 1.00 95.12 90 LYS A C 1
ATOM 756 O O . LYS A 1 90 ? 7.914 4.299 -17.554 1.00 95.12 90 LYS A O 1
ATOM 761 N N . ASP A 1 91 ? 8.840 5.075 -15.663 1.00 95.62 91 ASP A N 1
ATOM 762 C CA . ASP A 1 91 ? 9.703 6.045 -16.336 1.00 95.62 91 ASP A CA 1
ATOM 763 C C . ASP A 1 91 ? 10.855 5.359 -17.076 1.00 95.62 91 ASP A C 1
ATOM 765 O O . ASP A 1 91 ? 11.141 5.711 -18.223 1.00 95.62 91 ASP A O 1
ATOM 769 N N . ASP A 1 92 ? 11.448 4.320 -16.483 1.00 92.94 92 ASP A N 1
ATOM 770 C CA . ASP A 1 92 ? 12.401 3.442 -17.169 1.00 92.94 92 ASP A CA 1
ATOM 771 C C . ASP A 1 92 ? 11.775 2.797 -18.408 1.00 92.94 92 ASP A C 1
ATOM 773 O O . ASP A 1 92 ? 12.393 2.777 -19.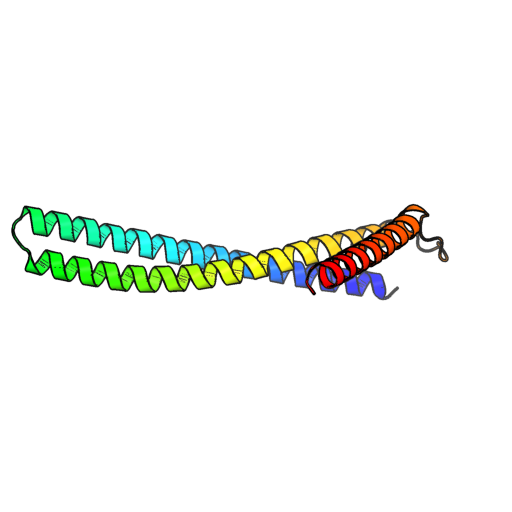477 1.00 92.94 92 ASP A O 1
ATOM 777 N N . LEU A 1 93 ? 10.527 2.325 -18.295 1.00 94.50 93 LEU A N 1
ATOM 778 C CA . LEU A 1 93 ? 9.811 1.709 -19.408 1.00 94.50 93 LEU A CA 1
ATOM 779 C C . LEU A 1 93 ? 9.621 2.703 -20.552 1.00 94.50 93 LEU A C 1
ATOM 781 O O . LEU A 1 93 ? 9.967 2.383 -21.687 1.00 94.50 93 LEU A O 1
ATOM 785 N N . LYS A 1 94 ? 9.163 3.925 -20.259 1.00 94.06 94 LYS A N 1
ATOM 786 C CA . LYS A 1 94 ? 9.009 4.986 -21.266 1.00 94.06 94 LYS A CA 1
ATOM 787 C C . LYS A 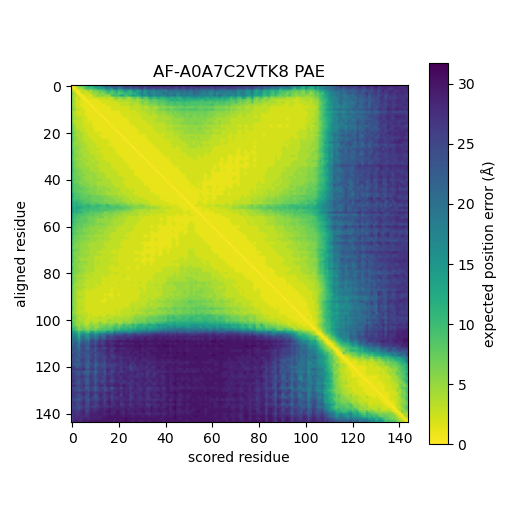1 94 ? 10.332 5.316 -21.958 1.00 94.06 94 LYS A C 1
ATOM 789 O O . LYS A 1 94 ? 10.368 5.444 -23.181 1.00 94.06 94 LYS A O 1
ATOM 794 N N . ARG A 1 95 ? 11.428 5.441 -21.196 1.00 91.94 95 ARG A N 1
ATOM 795 C CA . ARG A 1 95 ? 12.767 5.707 -21.752 1.00 91.94 95 ARG A CA 1
ATOM 796 C C . ARG A 1 95 ? 13.217 4.587 -22.687 1.00 91.94 95 ARG A C 1
ATOM 798 O O . ARG A 1 95 ? 13.729 4.859 -23.774 1.00 91.94 95 ARG A O 1
ATOM 805 N N . LEU A 1 96 ? 13.027 3.334 -22.279 1.00 90.81 96 LEU A N 1
ATOM 806 C CA . LEU A 1 96 ? 13.430 2.179 -23.076 1.00 90.81 96 LEU A CA 1
ATOM 807 C C . LEU A 1 96 ? 12.555 2.010 -24.325 1.00 90.81 96 LEU A C 1
ATOM 809 O O . LEU A 1 96 ? 13.085 1.729 -25.397 1.00 90.81 96 LEU A O 1
ATOM 813 N N . GLU A 1 97 ? 11.247 2.250 -24.218 1.00 90.69 97 GLU A N 1
ATOM 814 C CA . GLU A 1 97 ? 10.318 2.273 -25.353 1.00 90.69 97 GLU A CA 1
ATOM 815 C C . GLU A 1 97 ? 10.698 3.353 -26.375 1.00 90.69 97 GLU A C 1
ATOM 817 O O . GLU A 1 97 ? 10.722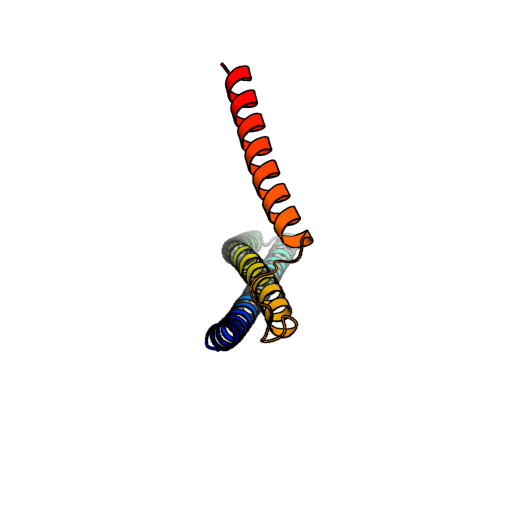 3.078 -27.576 1.00 90.69 97 GLU A O 1
ATOM 822 N N . ALA A 1 98 ? 11.083 4.551 -25.923 1.00 89.88 98 ALA A N 1
ATOM 823 C CA . ALA A 1 98 ? 11.571 5.608 -26.807 1.00 89.88 98 ALA A CA 1
ATOM 824 C C . ALA A 1 98 ? 12.855 5.196 -27.553 1.00 89.88 98 ALA A C 1
ATOM 826 O O . ALA A 1 98 ? 12.946 5.378 -28.769 1.00 89.88 98 ALA A O 1
ATOM 827 N N . ARG A 1 99 ? 13.826 4.579 -26.861 1.00 85.50 99 ARG A N 1
ATOM 828 C CA . ARG A 1 99 ? 15.059 4.059 -27.486 1.00 85.50 99 ARG A CA 1
ATOM 829 C C . ARG A 1 99 ? 14.773 2.941 -28.490 1.00 85.50 99 ARG A C 1
ATOM 831 O O . ARG A 1 99 ? 15.334 2.948 -29.584 1.00 85.50 99 ARG A O 1
ATOM 838 N N . ALA A 1 100 ? 13.890 2.006 -28.136 1.00 85.38 100 ALA A N 1
ATOM 839 C CA . ALA A 1 100 ? 13.475 0.919 -29.018 1.00 85.38 100 ALA A CA 1
ATOM 840 C C . ALA A 1 100 ? 12.843 1.462 -30.308 1.00 85.38 100 ALA A C 1
ATOM 842 O O . ALA A 1 100 ? 13.191 1.003 -31.394 1.00 85.38 100 ALA A O 1
ATOM 843 N N . LYS A 1 101 ? 11.995 2.493 -30.189 1.00 84.56 101 LYS A N 1
ATOM 844 C CA . LYS A 1 101 ? 11.376 3.177 -31.327 1.00 84.56 101 LYS A CA 1
ATOM 845 C C . LYS A 1 101 ? 12.430 3.788 -32.254 1.00 84.56 101 LYS A C 1
ATOM 847 O O . LYS A 1 101 ? 12.411 3.525 -33.450 1.00 84.56 101 LYS A O 1
ATOM 852 N N . VAL A 1 102 ? 13.394 4.544 -31.723 1.00 83.56 102 VAL A N 1
ATOM 853 C CA . VAL A 1 102 ? 14.477 5.137 -32.536 1.00 83.56 102 VAL A CA 1
ATOM 854 C C . VAL A 1 102 ? 15.251 4.066 -33.312 1.00 83.56 102 VAL A C 1
ATOM 856 O O . VAL A 1 102 ? 15.504 4.236 -34.499 1.00 83.56 102 VAL A O 1
ATOM 859 N N . LEU A 1 103 ? 15.577 2.939 -32.679 1.00 78.06 103 LEU A N 1
ATOM 860 C CA . LEU A 1 103 ? 16.310 1.833 -33.313 1.00 78.06 103 LEU A CA 1
ATOM 861 C C . LEU A 1 103 ? 15.496 1.042 -34.345 1.00 78.06 103 LEU A C 1
ATOM 863 O O . LEU A 1 103 ? 16.072 0.327 -35.170 1.00 78.06 103 LEU A O 1
ATOM 867 N N . GLU A 1 104 ? 14.171 1.105 -34.268 1.00 74.62 104 GLU A N 1
ATOM 868 C CA . GLU A 1 104 ? 13.271 0.520 -35.257 1.00 74.62 104 GLU A CA 1
ATOM 869 C C . GLU A 1 104 ? 13.211 1.380 -36.524 1.00 74.62 104 GLU A C 1
ATOM 871 O O . GLU A 1 104 ? 13.300 0.840 -37.624 1.00 74.62 104 GLU A O 1
ATOM 876 N N . PHE A 1 105 ? 13.138 2.706 -36.364 1.00 69.94 105 PHE A N 1
ATOM 877 C CA . PHE A 1 105 ? 13.078 3.662 -37.475 1.00 69.94 105 PHE A CA 1
ATOM 878 C C . PHE A 1 105 ? 14.448 4.054 -38.041 1.00 69.94 105 PHE A C 1
ATOM 880 O O . PHE A 1 105 ? 14.507 4.573 -39.153 1.00 69.94 105 PHE A O 1
ATOM 887 N N . ALA A 1 106 ? 15.545 3.803 -37.321 1.00 60.88 106 ALA A N 1
ATOM 888 C CA . ALA A 1 106 ? 16.894 3.967 -37.847 1.00 60.88 106 ALA A CA 1
ATOM 889 C C . ALA A 1 106 ? 17.161 2.884 -38.916 1.00 60.88 106 ALA A C 1
ATOM 891 O O . ALA A 1 106 ? 17.222 1.694 -38.576 1.00 60.88 106 ALA A O 1
ATOM 892 N N . PRO A 1 107 ? 17.302 3.247 -40.206 1.00 54.91 107 PRO A N 1
ATOM 893 C CA . PRO A 1 107 ? 17.582 2.274 -41.253 1.00 54.91 107 PRO A CA 1
ATOM 894 C C . PRO A 1 107 ? 18.939 1.610 -41.000 1.00 54.91 107 PRO A C 1
ATOM 896 O O . PRO A 1 107 ? 19.869 2.226 -40.480 1.00 54.91 107 P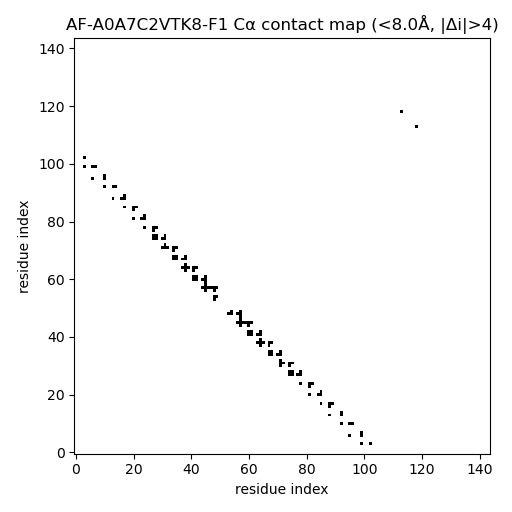RO A O 1
ATOM 899 N N . SER A 1 108 ? 19.067 0.348 -41.407 1.00 53.59 108 SER A N 1
ATOM 900 C CA . SER A 1 108 ? 20.255 -0.500 -41.216 1.00 53.59 108 SER A CA 1
ATOM 901 C C . SER A 1 108 ? 21.540 -0.001 -41.908 1.00 53.59 108 SER A C 1
ATOM 903 O O . SER A 1 108 ? 22.527 -0.728 -41.932 1.00 53.59 108 SER A O 1
ATOM 905 N N . THR A 1 109 ? 21.544 1.212 -42.467 1.00 46.34 109 THR A N 1
ATOM 906 C CA . THR A 1 109 ? 22.619 1.783 -43.294 1.00 46.34 109 THR A CA 1
ATOM 907 C C . THR A 1 109 ? 23.066 3.190 -42.895 1.00 46.34 109 THR A C 1
ATOM 909 O O . THR A 1 109 ? 23.879 3.769 -43.610 1.00 46.34 109 THR A O 1
ATOM 912 N N . VAL A 1 110 ? 22.605 3.774 -41.785 1.00 46.59 110 VAL A N 1
ATOM 913 C CA . VAL A 1 110 ? 23.162 5.071 -41.355 1.00 46.59 110 VAL A CA 1
ATOM 914 C C . VAL A 1 110 ? 24.374 4.820 -40.469 1.00 46.59 110 VAL A C 1
ATOM 916 O O . VAL A 1 110 ? 24.282 4.697 -39.248 1.00 46.59 110 VAL A O 1
ATOM 919 N N . SER A 1 111 ? 25.533 4.744 -41.120 1.00 51.28 111 SER A N 1
ATOM 920 C CA . SER A 1 111 ? 26.782 5.228 -40.543 1.00 51.28 111 SER A CA 1
ATOM 921 C C . SER A 1 111 ? 26.505 6.590 -39.903 1.00 51.28 111 SER A C 1
ATOM 923 O O . SER A 1 111 ? 26.213 7.539 -40.617 1.00 51.28 111 SER A O 1
ATOM 925 N N . LEU A 1 112 ? 26.509 6.631 -38.570 1.00 54.53 112 LEU A N 1
ATOM 926 C CA . LEU A 1 112 ? 26.671 7.805 -37.708 1.00 54.53 112 LEU A CA 1
ATOM 927 C C . LEU A 1 112 ? 26.405 9.167 -38.373 1.00 54.53 112 LEU A 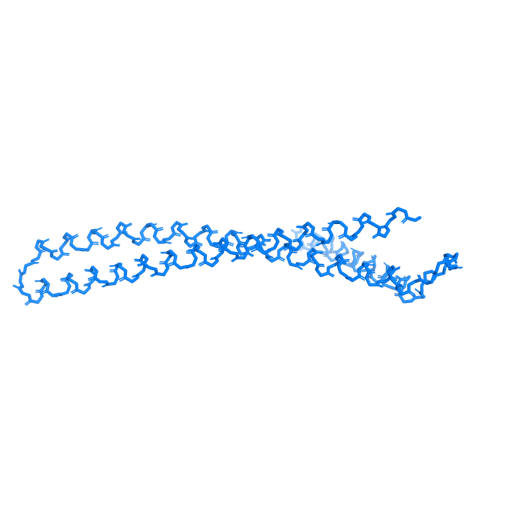C 1
ATOM 929 O O . LEU A 1 112 ? 27.335 9.928 -38.614 1.00 54.53 112 LEU A O 1
ATOM 933 N N . ASP A 1 113 ? 25.138 9.522 -38.553 1.00 54.69 113 ASP A N 1
ATOM 934 C CA . ASP A 1 113 ? 24.754 10.927 -38.478 1.00 54.69 113 ASP A CA 1
ATOM 935 C C . ASP A 1 113 ? 23.641 11.032 -37.446 1.00 54.69 113 ASP A C 1
ATOM 937 O O . ASP A 1 113 ? 22.453 10.851 -37.715 1.00 54.69 113 ASP A O 1
ATOM 941 N N . VAL A 1 114 ? 24.075 11.211 -36.196 1.00 56.34 114 VAL A N 1
ATOM 942 C CA . VAL A 1 114 ? 23.203 11.598 -35.089 1.00 56.34 114 VAL A CA 1
ATOM 943 C C . VAL A 1 114 ? 22.428 12.826 -35.573 1.00 56.34 114 VAL A C 1
ATOM 945 O O . VAL A 1 114 ? 23.080 13.834 -35.871 1.00 56.34 114 VAL A O 1
ATOM 948 N N . PRO A 1 115 ? 21.083 12.767 -35.691 1.00 61.16 115 PRO A N 1
ATOM 949 C CA . PRO A 1 115 ? 20.305 13.896 -36.174 1.00 61.16 115 PRO A CA 1
ATOM 950 C C . PRO A 1 115 ? 20.701 15.152 -35.391 1.00 61.16 115 PRO A C 1
ATOM 952 O O . PRO A 1 115 ? 20.850 15.051 -34.169 1.00 61.16 115 PRO A O 1
ATOM 955 N N . PRO A 1 116 ? 20.864 16.319 -36.039 1.00 60.72 116 PRO A N 1
ATOM 956 C CA . PRO A 1 116 ? 21.305 17.550 -35.380 1.00 60.72 116 PRO A CA 1
ATOM 957 C C . PRO A 1 116 ? 20.555 17.845 -34.072 1.00 60.72 116 PRO A C 1
ATOM 959 O O . PRO A 1 116 ? 21.161 18.298 -33.110 1.00 60.72 116 PRO A O 1
ATOM 962 N N . ALA A 1 117 ? 19.277 17.463 -33.999 1.00 62.06 117 ALA A N 1
ATOM 963 C CA . ALA A 1 117 ? 18.429 17.569 -32.815 1.00 62.06 117 ALA A CA 1
ATOM 964 C C . ALA A 1 117 ? 18.937 16.807 -31.571 1.00 62.06 117 ALA A C 1
ATOM 966 O O . ALA A 1 117 ? 18.759 17.287 -30.458 1.00 62.06 117 ALA A O 1
ATOM 967 N N . PHE A 1 118 ? 19.581 15.645 -31.723 1.00 63.34 118 PHE A N 1
ATOM 968 C CA . PHE A 1 118 ? 20.161 14.914 -30.588 1.00 63.34 118 PHE A CA 1
ATOM 969 C C . PHE A 1 118 ? 21.486 15.537 -30.131 1.00 63.34 118 PHE A C 1
ATOM 971 O O . PHE A 1 118 ? 21.715 15.638 -28.933 1.00 63.34 118 PHE A O 1
ATOM 978 N N . LYS A 1 119 ? 22.309 16.055 -31.057 1.00 68.56 119 LYS A N 1
ATOM 979 C CA . LYS A 1 119 ? 23.492 16.862 -30.695 1.00 68.56 119 LYS A CA 1
ATOM 980 C C . LYS A 1 119 ? 23.099 18.165 -29.995 1.00 68.56 119 LYS A C 1
ATOM 982 O O . LYS A 1 119 ? 23.814 18.624 -29.109 1.00 68.56 119 LYS A O 1
ATOM 987 N N . GLU A 1 120 ? 21.980 18.767 -30.391 1.00 71.31 120 GLU A N 1
ATOM 988 C CA . GLU A 1 120 ? 21.412 19.912 -29.679 1.00 71.31 120 GLU A CA 1
ATOM 989 C C . GLU A 1 120 ? 20.894 19.518 -28.297 1.00 71.31 120 GLU A C 1
ATOM 991 O O . GLU A 1 120 ? 21.157 20.238 -27.340 1.00 71.31 120 GLU A O 1
ATOM 996 N N . TYR A 1 121 ? 20.233 18.364 -28.164 1.00 72.31 121 TYR A N 1
ATOM 997 C CA . TYR A 1 121 ? 19.795 17.854 -26.865 1.00 72.31 121 TYR A CA 1
ATOM 998 C C . TYR A 1 121 ? 20.975 17.629 -25.912 1.00 72.31 121 TYR A C 1
ATOM 1000 O O . TYR A 1 121 ? 20.944 18.138 -24.798 1.00 72.31 121 TYR A O 1
ATOM 1008 N N . ASP A 1 122 ? 22.044 16.970 -26.363 1.00 77.88 122 ASP A N 1
ATOM 1009 C CA . ASP A 1 122 ? 23.244 16.756 -25.546 1.00 77.88 122 ASP A CA 1
ATOM 1010 C C . ASP A 1 122 ? 23.896 18.092 -25.141 1.00 77.88 122 ASP A C 1
ATOM 1012 O O . ASP A 1 122 ? 24.279 18.274 -23.988 1.00 77.88 122 ASP A O 1
ATOM 1016 N N . ARG A 1 123 ? 23.939 19.081 -26.050 1.00 79.94 123 ARG A N 1
ATOM 1017 C CA . ARG A 1 123 ? 24.405 20.443 -25.724 1.00 79.94 123 ARG A CA 1
ATOM 1018 C C . ARG A 1 123 ? 23.521 21.147 -24.699 1.00 79.94 123 ARG A C 1
ATOM 1020 O O . ARG A 1 123 ? 24.042 21.873 -23.857 1.00 79.94 123 ARG A O 1
ATOM 1027 N N . LEU A 1 124 ? 22.203 20.983 -24.788 1.00 79.56 124 LEU A N 1
ATOM 1028 C CA . LEU A 1 124 ? 21.263 21.577 -23.839 1.00 79.56 124 LEU A CA 1
ATOM 1029 C C . LEU A 1 124 ? 21.381 20.924 -22.461 1.00 79.56 124 LEU A C 1
ATOM 1031 O O . LEU A 1 124 ? 21.357 21.642 -21.466 1.00 79.56 124 LEU A O 1
ATOM 1035 N N . VAL A 1 125 ? 21.570 19.604 -22.400 1.00 81.50 125 VAL A N 1
ATOM 1036 C CA . VAL A 1 125 ? 21.799 18.871 -21.147 1.00 81.50 125 VAL A CA 1
ATOM 1037 C C . VAL A 1 125 ? 23.084 19.348 -20.471 1.00 81.50 125 VAL A C 1
ATOM 1039 O O . VAL A 1 125 ? 23.018 19.797 -19.331 1.00 81.50 125 VAL A O 1
ATOM 1042 N N . SER A 1 126 ? 24.216 19.386 -21.183 1.00 85.56 126 SER A N 1
ATOM 1043 C CA . SER A 1 126 ? 25.477 19.883 -20.605 1.00 85.56 126 SER A CA 1
ATOM 1044 C C . SER A 1 126 ? 25.389 21.346 -20.157 1.00 85.56 126 SER A C 1
ATOM 1046 O O . SER A 1 126 ? 25.979 21.730 -19.152 1.00 85.56 126 SER A O 1
ATOM 1048 N N . ARG A 1 127 ? 24.615 22.178 -20.865 1.00 84.69 127 ARG A N 1
ATOM 1049 C CA . ARG A 1 127 ? 24.404 23.579 -20.478 1.00 84.69 127 ARG A CA 1
ATOM 1050 C C . ARG A 1 127 ? 23.565 23.724 -19.208 1.00 84.69 127 ARG A C 1
ATOM 1052 O O . ARG A 1 127 ? 23.793 24.659 -18.446 1.00 84.69 127 ARG A O 1
ATOM 1059 N N . ILE A 1 128 ? 22.587 22.847 -18.992 1.00 80.50 128 ILE A N 1
ATOM 1060 C CA . ILE A 1 128 ? 21.794 22.831 -17.758 1.00 80.50 128 ILE A CA 1
ATOM 1061 C C . ILE A 1 128 ? 22.674 22.396 -16.586 1.00 80.50 128 ILE A C 1
ATOM 1063 O O . ILE A 1 128 ? 22.680 23.090 -15.578 1.00 80.50 128 ILE A O 1
ATOM 1067 N N . GLU A 1 129 ? 23.483 21.348 -16.751 1.00 84.75 129 GLU A N 1
ATOM 1068 C CA . GLU A 1 129 ? 24.426 20.888 -15.719 1.00 84.75 129 GLU A CA 1
ATOM 1069 C C . GLU A 1 129 ? 25.425 21.992 -15.322 1.00 84.75 129 GLU A C 1
ATOM 1071 O O . GLU A 1 129 ? 25.672 22.223 -14.139 1.00 84.75 129 GLU A O 1
ATOM 1076 N N . GLU A 1 130 ? 25.954 22.744 -16.294 1.00 84.38 130 GLU A N 1
ATOM 1077 C CA . GLU A 1 130 ? 26.819 23.900 -16.022 1.00 84.38 130 GLU A CA 1
ATOM 1078 C C . GLU A 1 130 ? 26.090 25.038 -15.2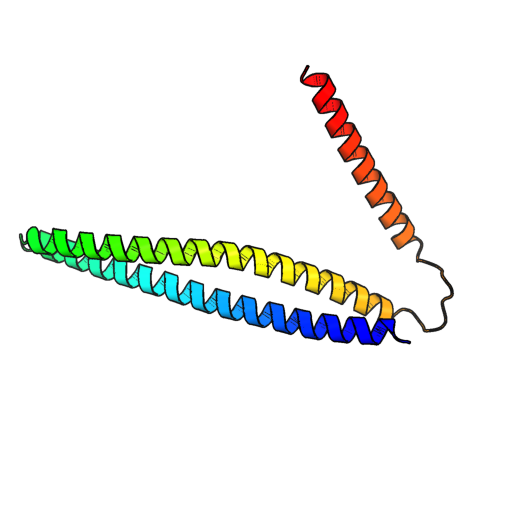98 1.00 84.38 130 GLU A C 1
ATOM 1080 O O . GLU A 1 130 ? 26.662 25.674 -14.413 1.00 84.38 130 GLU A O 1
ATOM 1085 N N . LEU A 1 131 ? 24.843 25.329 -15.677 1.00 81.19 131 LEU A N 1
ATOM 1086 C CA . LEU A 1 131 ? 24.042 26.365 -15.025 1.00 81.19 131 LEU A CA 1
ATOM 1087 C C . LEU A 1 131 ? 23.679 25.973 -13.591 1.00 81.19 131 LEU A C 1
ATOM 1089 O O . LEU A 1 131 ? 23.747 26.819 -12.703 1.00 81.19 131 LEU A O 1
ATOM 1093 N N . GLU A 1 132 ? 23.332 24.711 -13.356 1.00 75.06 132 GLU A N 1
ATOM 1094 C CA . GLU A 1 132 ? 23.054 24.170 -12.025 1.00 75.06 132 GLU A CA 1
ATOM 1095 C C . GLU A 1 132 ? 24.300 24.259 -11.134 1.00 75.06 132 GLU A C 1
ATOM 1097 O O . GLU A 1 132 ? 24.220 24.817 -10.040 1.00 75.06 132 GLU A O 1
ATOM 1102 N N . ALA A 1 133 ? 25.471 23.857 -11.642 1.00 84.06 133 ALA A N 1
ATOM 1103 C CA . ALA A 1 133 ? 26.740 23.980 -10.924 1.00 84.06 133 ALA A CA 1
ATOM 1104 C C . ALA A 1 133 ? 27.135 25.446 -10.642 1.00 84.06 133 ALA A C 1
ATOM 1106 O O . ALA A 1 133 ? 27.642 25.765 -9.566 1.00 84.06 133 ALA A O 1
ATOM 1107 N N . GLN A 1 134 ? 26.887 26.369 -11.580 1.00 76.88 134 GLN A N 1
ATOM 1108 C CA . GLN A 1 134 ? 27.133 27.801 -11.364 1.00 76.88 134 GLN A CA 1
ATOM 1109 C C . GLN A 1 134 ? 26.200 28.400 -10.312 1.00 76.88 134 GLN A C 1
ATOM 1111 O O . GLN A 1 134 ? 26.635 29.224 -9.508 1.00 76.88 134 GLN A O 1
ATOM 1116 N N . VAL A 1 135 ? 24.925 28.008 -10.310 1.00 76.31 135 VAL A N 1
ATOM 1117 C CA . VAL A 1 135 ? 23.949 28.452 -9.308 1.00 76.31 135 VAL A CA 1
ATOM 1118 C C . VAL A 1 135 ? 24.323 27.925 -7.923 1.00 76.31 135 VAL A C 1
ATOM 1120 O O . VAL A 1 135 ? 24.260 28.684 -6.958 1.00 76.31 135 VAL A O 1
ATOM 1123 N N . GLU A 1 136 ? 24.766 26.673 -7.824 1.00 77.81 136 GLU A N 1
ATOM 1124 C CA . GLU A 1 136 ? 25.232 26.063 -6.575 1.00 77.81 136 GLU A CA 1
ATOM 1125 C C . GLU A 1 136 ? 26.461 26.798 -6.012 1.00 77.81 136 GLU A C 1
ATOM 1127 O O . GLU A 1 136 ? 26.426 27.276 -4.878 1.00 77.81 136 GLU A O 1
ATOM 1132 N N . ALA A 1 137 ? 27.478 27.053 -6.841 1.00 78.38 137 ALA A N 1
ATOM 1133 C CA . ALA A 1 137 ? 28.656 27.832 -6.448 1.00 78.38 137 ALA A CA 1
ATOM 1134 C C . ALA A 1 137 ? 28.316 29.284 -6.048 1.00 78.38 137 ALA A C 1
ATOM 1136 O O . ALA A 1 137 ? 28.899 29.847 -5.121 1.00 78.38 137 ALA A O 1
ATOM 1137 N N . MET A 1 138 ? 27.353 29.917 -6.725 1.00 65.44 138 MET A N 1
ATOM 1138 C CA . MET A 1 138 ? 26.925 31.285 -6.411 1.00 65.44 138 MET A CA 1
ATOM 1139 C C . MET A 1 138 ? 26.108 31.355 -5.108 1.00 65.44 138 MET A C 1
ATOM 1141 O O . MET A 1 138 ? 26.145 32.375 -4.416 1.00 65.44 138 MET A O 1
ATOM 1145 N N . MET A 1 139 ? 25.396 30.279 -4.750 1.00 65.62 139 MET A N 1
ATOM 1146 C CA . MET A 1 139 ? 24.731 30.144 -3.450 1.00 65.62 139 MET A CA 1
ATOM 1147 C C . MET A 1 139 ? 25.734 29.921 -2.311 1.00 65.62 139 MET A C 1
ATOM 1149 O O . MET A 1 139 ? 25.558 30.519 -1.250 1.00 65.62 139 MET A O 1
ATOM 1153 N N . GLU A 1 140 ? 26.812 29.164 -2.532 1.00 65.19 140 GLU A N 1
ATOM 1154 C CA . GLU A 1 140 ? 27.881 28.981 -1.537 1.00 65.19 140 GLU A CA 1
ATOM 1155 C C . GLU A 1 140 ? 28.636 30.287 -1.233 1.00 65.19 140 GLU A C 1
ATOM 1157 O O . GLU A 1 140 ? 28.897 30.596 -0.073 1.00 65.19 140 GLU A O 1
ATOM 1162 N N . VAL A 1 141 ? 28.906 31.119 -2.246 1.00 61.75 141 VAL A N 1
ATOM 1163 C CA . VAL A 1 141 ? 29.595 32.416 -2.072 1.00 61.75 141 VAL A CA 1
ATOM 1164 C C . VAL A 1 141 ? 28.733 33.460 -1.347 1.00 61.75 141 VAL A C 1
ATOM 1166 O O . VAL A 1 141 ? 29.263 34.394 -0.751 1.00 61.75 141 VAL A O 1
ATOM 1169 N N . LYS A 1 142 ? 27.402 33.324 -1.374 1.00 54.69 142 LYS A N 1
ATOM 1170 C CA . LYS A 1 142 ? 26.471 34.243 -0.695 1.00 54.69 142 LYS A CA 1
ATOM 1171 C C . LYS A 1 142 ? 26.069 33.768 0.713 1.00 54.69 142 LYS A C 1
ATOM 1173 O O . LYS A 1 142 ? 25.346 34.484 1.403 1.00 54.69 142 LYS A O 1
ATOM 1178 N N . GLY A 1 143 ? 26.503 32.569 1.109 1.00 54.25 143 GLY A N 1
ATOM 1179 C CA . GLY A 1 143 ? 26.218 31.936 2.401 1.00 54.25 143 GLY A CA 1
ATOM 1180 C C . GLY A 1 143 ? 27.394 31.885 3.387 1.00 54.25 143 GLY A C 1
ATOM 1181 O O . GLY A 1 143 ? 27.225 31.304 4.458 1.00 54.25 143 GLY A O 1
ATOM 1182 N N . GLY A 1 144 ? 28.550 32.466 3.044 1.00 47.22 144 GLY A N 1
ATOM 1183 C CA . GLY A 1 144 ? 29.697 32.688 3.941 1.00 47.22 144 GLY A CA 1
ATOM 1184 C C . GLY A 1 144 ? 29.879 34.162 4.273 1.00 47.22 144 GLY A C 1
ATOM 1185 O O . GLY A 1 144 ? 30.305 34.446 5.414 1.00 47.22 144 GLY A O 1
#

pLDDT: mean 86.49, std 14.66, range [46.34, 98.5]

Radius of gyration: 27.16 Å; Cα contacts (8 Å, |Δi|>4): 76; chains: 1; bounding box: 56×43×72 Å

Sequence (144 aa):
MYVREDIREKLAELRRSVVRVLADLHLLEKKANRLRDEAEAWRLRAISALKSGDEKLAREALRKKESILEMERRYREQLDEHRLNAMKLKDDLKRLEARAKVLEFAPSTVSLDVPPAFKEYDRLVSRIEELEAQVEAMMEVKGG

Nearest PDB structures (foldseek):
  9eom-assembly1_A-2  TM=6.570E-01  e=3.965E-05  Synechocystis sp. PCC 6803
  9eom-assembly1_A-4  TM=6.570E-01  e=3.965E-05  Synechocystis sp. PCC 6803
  9eom-assembly1_A-6  TM=6.570E-01  e=3.965E-05  Synechocystis sp. PCC 6803
  9eom-assembly1_A-8  TM=6.571E-01  e=3.965E-05  Synechocystis sp. PCC 6803
  9eom-assembly1_A-10  TM=6.570E-01  e=3.965E-05  Synechocystis sp. PCC 6803

Foldseek 3Di:
DPPLVVLVVVLVVLVVVLVVLVVVLVVLVVLLVVLVVVLVVLCVQLVVCVVVVNNVSNVVSNVVSVVSVVVSVVSVVVSVVSVVVSVVSVVVSVVSVVVSVCVVPPDPPDDDDPDVVVVVVVVVVVVVVVVVVVVVVVVVVVVD

Mean predicted aligned error: 12.53 Å

Secondary structure (DSSP, 8-state):
-HHHHHHHHHHHHHHHHHHHHHHHHHHHHHHHHHHHHHHHHHHHHHHHHHHTT-HHHHHHHHHHHHHHHHHHHHHHHHHHHHHHHHHHHHHHHHHHHHHHHHHHHS-TT--S---HHHHHHHHHHHHHHHHHHHHHHHHHHT--

Solvent-accessible surface area (backbone atoms only — not comparable to full-atom values): 7664 Å² total; per-residue (Å²): 126,64,71,63,54,56,51,52,51,54,50,53,51,46,51,54,50,44,53,51,46,50,51,52,42,53,52,35,49,54,50,24,51,52,32,49,54,51,24,49,53,25,48,53,50,17,54,54,25,49,78,70,68,37,57,68,60,16,52,53,27,45,54,52,21,50,58,34,47,53,52,24,50,55,38,45,55,52,38,54,56,49,47,55,51,43,51,52,47,50,53,52,45,52,54,51,52,54,53,51,50,52,63,67,71,49,64,100,75,69,78,84,70,76,54,68,68,56,60,47,48,54,52,51,52,56,50,48,56,52,50,52,52,51,50,52,54,54,50,56,71,75,72,115